Protein AF-A0A2R6EM41-F1 (afdb_monomer_lite)

Radius of gyration: 14.9 Å; chains: 1; bounding box: 33×32×36 Å

Sequence (74 aa):
MYDTLIAVSEGLSEQQKVLGGAVGILVGTVLIAVMTFGSVSSLAGKVLFGFVGVLFAVTGTLLLGTSEQREQTV

Foldseek 3Di:
DVVVVVVVVVVDDLVRLLVQLVVLLVQLVVLLCCLVVNPPVDPVSSVVSNVSSVVSNVSSPVSNVPRPVVVVPD

Secondary structure (DSSP, 8-state):
-HHHHHHHHHHS-HHHHHHHHHHHHHHHHHHHHHHHHS----HHHHHHHHHHHHHHHHHHHHHHHT-GGGGS--

pLDDT: mean 75.23, std 15.37, range [43.59, 91.75]

Structure (mmCIF, N/CA/C/O backbone):
data_AF-A0A2R6EM41-F1
#
_entry.id   AF-A0A2R6EM41-F1
#
loop_
_atom_site.group_PDB
_atom_site.id
_atom_site.type_symbol
_atom_site.label_atom_id
_atom_site.label_alt_id
_atom_site.label_comp_id
_atom_site.label_asym_id
_atom_site.label_entity_id
_atom_site.label_seq_id
_atom_site.pdbx_PDB_ins_code
_atom_site.Cartn_x
_atom_site.Cartn_y
_atom_site.Cartn_z
_atom_site.occupancy
_atom_site.B_iso_or_equiv
_atom_site.auth_seq_id
_atom_site.auth_comp_id
_atom_site.auth_asym_id
_atom_site.auth_atom_id
_atom_site.pdbx_PDB_model_num
ATOM 1 N N . MET A 1 1 ? -15.625 -15.596 8.460 1.00 49.47 1 MET A N 1
ATOM 2 C CA . MET A 1 1 ? -14.806 -14.587 7.735 1.00 49.47 1 MET A CA 1
ATOM 3 C C . MET A 1 1 ? -15.273 -13.165 8.044 1.00 49.47 1 MET A C 1
ATOM 5 O O . MET A 1 1 ? -14.426 -12.297 8.182 1.00 49.47 1 MET A O 1
ATOM 9 N N . TYR A 1 2 ? -16.581 -12.938 8.235 1.00 45.94 2 TYR A N 1
ATOM 10 C CA . TYR A 1 2 ? -17.123 -11.690 8.798 1.00 45.94 2 TYR A CA 1
ATOM 11 C C . TYR A 1 2 ? -16.718 -11.473 10.272 1.00 45.94 2 TYR A C 1
ATOM 13 O O . TYR A 1 2 ? -16.337 -10.369 10.644 1.00 45.94 2 TYR A O 1
ATOM 21 N N . ASP A 1 3 ? -16.688 -12.538 11.083 1.00 45.53 3 ASP A N 1
ATOM 22 C CA . ASP A 1 3 ? -16.374 -12.457 12.525 1.00 45.53 3 ASP A CA 1
ATOM 23 C C . ASP A 1 3 ? -14.963 -11.936 12.821 1.00 45.53 3 ASP A C 1
ATOM 25 O O . ASP A 1 3 ? -14.723 -11.267 13.821 1.00 45.53 3 ASP A O 1
ATOM 29 N N . THR A 1 4 ? -14.012 -12.199 11.923 1.00 53.81 4 T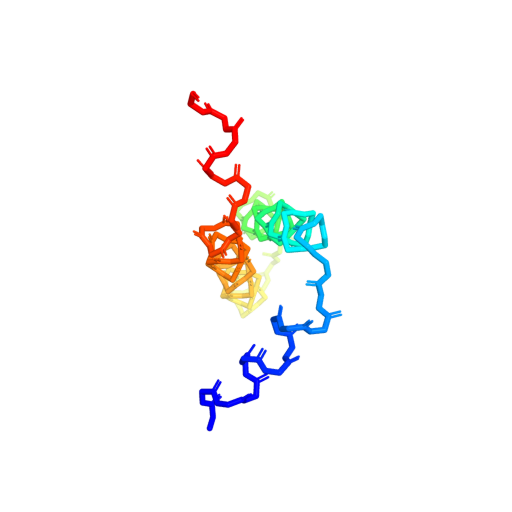HR A N 1
ATOM 30 C CA . THR A 1 4 ? -12.625 -11.748 12.076 1.00 53.81 4 THR A CA 1
ATOM 31 C C . THR A 1 4 ? -12.491 -10.243 11.832 1.00 53.81 4 THR A C 1
ATOM 33 O O . THR A 1 4 ? -11.684 -9.593 12.491 1.00 53.81 4 THR A O 1
ATOM 36 N N . LEU A 1 5 ? -13.301 -9.670 10.931 1.00 51.47 5 LEU A N 1
ATOM 37 C CA . LEU A 1 5 ? -13.360 -8.216 10.744 1.00 51.47 5 LEU A CA 1
ATOM 38 C C . LEU A 1 5 ? -14.007 -7.529 11.950 1.00 51.47 5 LEU A C 1
ATOM 40 O O . LEU A 1 5 ? -13.542 -6.465 12.353 1.00 51.47 5 LEU A O 1
ATOM 44 N N . ILE A 1 6 ? -15.030 -8.149 12.545 1.00 52.47 6 ILE A N 1
ATOM 45 C CA . ILE A 1 6 ? -15.716 -7.620 13.731 1.00 52.47 6 ILE A CA 1
ATOM 46 C C . ILE A 1 6 ? -14.756 -7.580 14.925 1.00 52.47 6 ILE A C 1
ATOM 48 O O . ILE A 1 6 ? -14.595 -6.521 15.525 1.00 52.47 6 ILE A O 1
ATOM 52 N N . ALA A 1 7 ? -14.014 -8.660 15.184 1.00 53.41 7 ALA A N 1
ATOM 53 C CA . ALA A 1 7 ? -13.052 -8.720 16.287 1.00 53.41 7 ALA A CA 1
ATOM 54 C C . ALA A 1 7 ? -11.902 -7.700 16.157 1.00 53.41 7 ALA A C 1
ATOM 56 O O . ALA A 1 7 ? -11.469 -7.107 17.144 1.00 53.41 7 ALA A O 1
ATOM 57 N N . VAL A 1 8 ? -11.417 -7.451 14.935 1.00 55.47 8 VAL A N 1
ATOM 58 C CA . VAL A 1 8 ? -10.422 -6.393 14.686 1.00 55.47 8 VAL A CA 1
ATOM 59 C C . VAL A 1 8 ? -11.050 -5.006 14.864 1.00 55.47 8 VAL A C 1
ATOM 61 O O . VAL A 1 8 ? -10.403 -4.104 15.389 1.00 55.47 8 VAL A O 1
ATOM 64 N N . SER A 1 9 ? -12.318 -4.833 14.481 1.00 50.69 9 SER A N 1
ATOM 65 C CA . SER A 1 9 ? -13.042 -3.570 14.640 1.00 50.69 9 SER A CA 1
ATOM 66 C C . SER A 1 9 ? -13.434 -3.250 16.089 1.00 50.69 9 SER A C 1
ATOM 68 O O . SER A 1 9 ? -13.532 -2.075 16.422 1.00 50.69 9 SER A O 1
ATOM 70 N N . GLU A 1 10 ? -13.629 -4.246 16.954 1.00 53.34 10 GLU A N 1
ATOM 71 C CA . GLU A 1 10 ? -13.892 -4.046 18.388 1.00 53.34 10 GLU A CA 1
ATOM 72 C C . GLU A 1 10 ? -12.604 -3.772 19.179 1.00 53.34 10 GLU A C 1
ATOM 74 O O . GLU A 1 10 ? -12.636 -3.072 20.187 1.00 53.34 10 GLU A O 1
ATOM 79 N N . GLY A 1 11 ? -11.456 -4.280 18.712 1.00 54.44 11 GLY A N 1
ATOM 80 C CA . GLY A 1 11 ? -10.152 -4.050 19.345 1.00 54.44 11 GLY A CA 1
ATOM 81 C C . GLY A 1 11 ? -9.474 -2.721 18.982 1.00 54.44 11 GLY A C 1
ATOM 82 O O . GLY A 1 11 ? -8.505 -2.336 19.636 1.00 54.44 11 GLY A O 1
ATOM 83 N N . LEU A 1 12 ? -9.951 -2.028 17.945 1.00 55.91 12 LEU A N 1
ATOM 84 C CA . LEU A 1 12 ? -9.404 -0.751 17.477 1.00 55.91 12 LEU A CA 1
ATOM 85 C C . LEU A 1 12 ? -10.261 0.408 17.984 1.00 55.91 12 LEU A C 1
ATOM 87 O O . LEU A 1 12 ? -11.463 0.454 17.718 1.00 55.91 12 LEU A O 1
ATOM 91 N N . SER A 1 13 ? -9.633 1.384 18.646 1.00 67.62 13 SER A N 1
ATOM 92 C CA . SER A 1 13 ? -10.330 2.616 19.025 1.00 67.62 13 SER A CA 1
ATOM 93 C C . SER A 1 13 ? -10.836 3.349 17.776 1.00 67.62 13 SER A C 1
ATOM 95 O O . SER A 1 13 ? -10.241 3.249 16.698 1.00 67.62 13 SER A O 1
ATOM 97 N N . GLU A 1 14 ? -11.925 4.112 17.888 1.00 67.12 14 GLU A N 1
ATOM 98 C CA . GLU A 1 14 ? -12.471 4.898 16.767 1.00 67.12 14 GLU A CA 1
ATOM 99 C C . GLU A 1 14 ? -11.403 5.765 16.087 1.00 67.12 14 GLU A C 1
ATOM 101 O O . GLU A 1 14 ? -11.311 5.816 14.860 1.00 67.12 14 GLU A O 1
ATOM 106 N N . GLN A 1 15 ? -10.517 6.357 16.887 1.00 69.25 15 GLN A N 1
ATOM 107 C CA . GLN A 1 15 ? -9.383 7.145 16.413 1.00 69.25 15 GLN A CA 1
ATOM 108 C C . GLN A 1 15 ? -8.428 6.333 15.530 1.00 69.25 15 GLN A C 1
ATOM 110 O O . GLN A 1 15 ? -7.907 6.855 14.546 1.00 69.25 15 GLN A O 1
ATOM 115 N N . GLN A 1 16 ? -8.213 5.053 15.835 1.00 69.75 16 GLN A N 1
ATOM 116 C CA . GLN A 1 16 ? -7.396 4.164 15.011 1.00 69.75 16 GLN A CA 1
ATOM 117 C C . GLN A 1 16 ? -8.113 3.747 13.723 1.00 69.75 16 GLN A C 1
ATOM 119 O O . GLN A 1 16 ? -7.449 3.594 12.699 1.00 69.75 16 GLN A O 1
ATOM 124 N N . LYS A 1 17 ? -9.447 3.619 13.729 1.00 71.75 17 LYS A N 1
ATOM 125 C CA . LYS A 1 17 ? -10.231 3.386 12.501 1.00 71.75 17 LYS A CA 1
ATOM 126 C C . LYS A 1 17 ? -10.153 4.586 11.560 1.00 71.75 17 LYS A C 1
ATOM 128 O O . LYS A 1 17 ? -9.895 4.411 10.371 1.00 71.75 17 LYS A O 1
ATOM 133 N N . VAL A 1 18 ? -10.296 5.800 12.095 1.00 76.38 18 VAL A N 1
ATOM 134 C CA . VAL A 1 18 ? -10.187 7.046 11.320 1.00 76.38 18 VAL A CA 1
ATOM 135 C C . VAL A 1 18 ? -8.761 7.241 10.801 1.00 76.38 18 VAL A C 1
ATOM 137 O O . VAL A 1 18 ? -8.564 7.458 9.606 1.00 76.38 18 VAL A O 1
ATOM 140 N N . LEU A 1 19 ? -7.751 7.115 11.668 1.00 78.94 19 LEU A N 1
ATOM 141 C CA . LEU A 1 19 ? -6.350 7.299 11.287 1.00 78.94 19 LEU A CA 1
ATOM 142 C C . LEU A 1 19 ? -5.887 6.210 10.309 1.00 78.94 19 LEU A C 1
ATOM 144 O O . LEU A 1 19 ? -5.278 6.520 9.290 1.00 78.94 19 LEU A O 1
ATOM 148 N N . GLY A 1 20 ? -6.219 4.944 10.574 1.00 78.44 20 GLY A N 1
ATOM 149 C CA . GLY A 1 20 ? -5.921 3.820 9.687 1.00 78.44 20 GLY A CA 1
ATOM 150 C C . GLY A 1 20 ? -6.635 3.936 8.340 1.00 78.44 20 GLY A C 1
ATOM 151 O O . GLY A 1 20 ? -6.029 3.673 7.302 1.00 78.44 20 GLY A O 1
ATOM 152 N N . GLY A 1 21 ? -7.883 4.414 8.343 1.00 82.12 21 GLY A N 1
ATOM 153 C CA . GLY A 1 21 ? -8.646 4.719 7.138 1.00 82.12 21 GLY A CA 1
ATOM 154 C C . GLY A 1 21 ? -7.988 5.803 6.284 1.00 82.12 21 GLY A C 1
ATOM 155 O O . GLY A 1 21 ? -7.712 5.590 5.102 1.00 82.12 21 GLY A O 1
ATOM 156 N N . ALA A 1 22 ? -7.660 6.943 6.896 1.00 81.12 22 ALA A N 1
ATOM 157 C CA . ALA A 1 22 ? -7.005 8.065 6.227 1.00 81.12 22 ALA A CA 1
ATOM 158 C C . ALA A 1 22 ? -5.610 7.696 5.692 1.00 81.12 22 ALA A C 1
ATOM 160 O O . ALA A 1 22 ? -5.282 8.002 4.544 1.00 81.12 22 ALA A O 1
ATOM 161 N N . VAL A 1 23 ? -4.805 6.989 6.492 1.00 86.06 23 VAL A N 1
ATOM 162 C CA . VAL A 1 23 ? -3.486 6.491 6.078 1.00 86.06 23 VAL A CA 1
ATOM 163 C C . VAL A 1 23 ? -3.625 5.488 4.933 1.00 86.06 23 VAL A C 1
ATOM 165 O O . VAL A 1 23 ? -2.876 5.578 3.964 1.00 86.06 23 VAL A O 1
ATOM 168 N N . GLY A 1 24 ? -4.606 4.583 4.984 1.00 86.25 24 GLY A N 1
ATOM 169 C CA . GLY A 1 24 ? -4.876 3.627 3.909 1.00 86.25 24 GLY A CA 1
ATOM 170 C C . GLY A 1 24 ? -5.212 4.309 2.581 1.00 86.25 24 GLY A C 1
ATOM 171 O O . GLY A 1 24 ? -4.638 3.964 1.549 1.00 86.25 24 GLY A O 1
ATOM 172 N N . ILE A 1 25 ? -6.057 5.343 2.612 1.00 86.50 25 ILE A N 1
ATOM 173 C CA . ILE A 1 25 ? -6.385 6.147 1.424 1.00 86.50 25 ILE A CA 1
ATOM 174 C C . ILE A 1 25 ? -5.143 6.864 0.882 1.00 86.50 25 ILE A C 1
ATOM 176 O O . ILE A 1 25 ? -4.892 6.822 -0.324 1.00 86.50 25 ILE A O 1
ATOM 180 N N . LEU A 1 26 ? -4.345 7.494 1.750 1.00 88.44 26 LEU A N 1
ATOM 181 C CA . LEU A 1 26 ? -3.121 8.193 1.345 1.00 88.44 26 LEU A CA 1
ATOM 182 C C . LEU A 1 26 ? -2.108 7.239 0.709 1.00 88.44 26 LEU A C 1
ATOM 184 O O . LEU A 1 26 ? -1.624 7.506 -0.390 1.00 88.44 26 LEU A O 1
ATOM 188 N N . VAL A 1 27 ? -1.829 6.107 1.355 1.00 89.62 27 VAL A N 1
ATOM 189 C CA . VAL A 1 27 ? -0.909 5.086 0.837 1.00 89.62 27 VAL A CA 1
ATOM 190 C C . VAL A 1 27 ? -1.419 4.533 -0.493 1.00 89.62 27 VAL A C 1
ATOM 192 O O . VAL A 1 27 ? -0.654 4.460 -1.454 1.00 89.62 27 VAL A O 1
ATOM 195 N N . GLY A 1 28 ? -2.713 4.218 -0.589 1.00 87.50 28 GLY A N 1
ATOM 196 C CA . GLY A 1 28 ? -3.327 3.750 -1.830 1.00 87.50 28 GLY A CA 1
ATOM 197 C C . GLY A 1 28 ? -3.181 4.754 -2.975 1.00 87.50 28 GLY A C 1
ATOM 198 O O . GLY A 1 28 ? -2.771 4.397 -4.080 1.00 87.50 28 GLY A O 1
ATOM 199 N N . THR A 1 29 ? -3.417 6.034 -2.685 1.00 88.75 29 THR A N 1
ATOM 200 C CA . THR A 1 29 ? -3.279 7.135 -3.648 1.00 88.75 29 THR A CA 1
ATOM 201 C C . THR A 1 29 ? -1.832 7.308 -4.107 1.00 88.75 29 THR A C 1
ATOM 203 O O . THR A 1 29 ? -1.583 7.460 -5.302 1.00 88.75 29 THR A O 1
ATOM 206 N N . VAL A 1 30 ? -0.863 7.229 -3.189 1.00 90.19 30 VAL A N 1
ATOM 207 C CA . VAL A 1 30 ? 0.566 7.300 -3.525 1.00 90.19 30 VAL A CA 1
ATOM 208 C C . VAL A 1 30 ? 0.968 6.139 -4.432 1.00 90.19 30 VAL A C 1
ATOM 210 O O . VAL A 1 30 ? 1.653 6.363 -5.424 1.00 90.19 30 VAL A O 1
A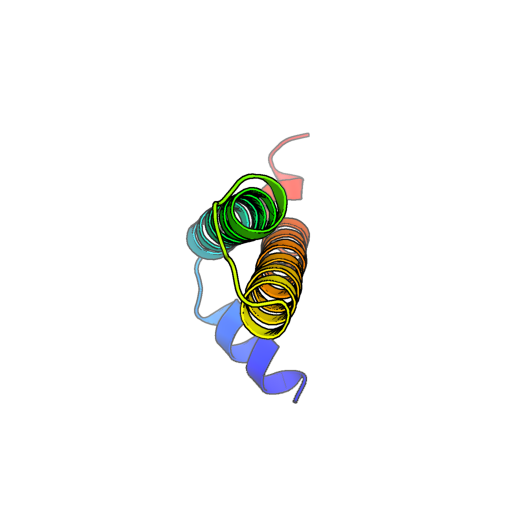TOM 213 N N . LEU A 1 31 ? 0.514 4.914 -4.161 1.00 87.19 31 LEU A N 1
ATOM 214 C CA . LEU A 1 31 ? 0.831 3.755 -5.005 1.00 87.19 31 LEU A CA 1
ATOM 215 C C . LEU A 1 31 ? 0.234 3.884 -6.415 1.00 87.19 31 LEU A C 1
ATOM 217 O O . LEU A 1 31 ? 0.913 3.585 -7.399 1.00 87.19 31 LEU A O 1
ATOM 221 N N . ILE A 1 32 ? -0.992 4.404 -6.533 1.00 88.31 32 ILE A N 1
ATOM 222 C CA . ILE A 1 32 ? -1.612 4.713 -7.832 1.00 88.31 32 ILE A CA 1
ATOM 223 C C . ILE A 1 32 ? -0.832 5.820 -8.558 1.00 88.31 32 ILE A C 1
ATOM 225 O O . ILE A 1 32 ? -0.595 5.728 -9.766 1.00 88.31 32 ILE A O 1
ATOM 229 N N . ALA A 1 33 ? -0.377 6.847 -7.837 1.00 87.31 33 ALA A N 1
ATOM 230 C CA . ALA A 1 33 ? 0.452 7.907 -8.399 1.00 87.31 33 ALA A CA 1
ATOM 231 C C . ALA A 1 33 ? 1.817 7.376 -8.868 1.00 87.31 33 ALA A C 1
ATOM 233 O O . ALA A 1 33 ? 2.255 7.722 -9.960 1.00 87.31 33 ALA A O 1
ATOM 234 N N . VAL A 1 34 ? 2.459 6.480 -8.113 1.00 87.62 34 VAL A N 1
ATOM 235 C CA . VAL A 1 34 ? 3.713 5.814 -8.507 1.00 87.62 34 VAL A CA 1
ATOM 236 C C . VAL A 1 34 ? 3.508 4.929 -9.736 1.00 87.62 34 VAL A C 1
ATOM 238 O O . VAL A 1 34 ? 4.348 4.924 -10.627 1.00 87.62 34 VAL A O 1
ATOM 241 N N . MET A 1 35 ? 2.383 4.223 -9.847 1.00 85.94 35 MET A N 1
ATOM 242 C CA . MET A 1 35 ? 2.052 3.479 -11.066 1.00 85.94 35 MET A CA 1
ATOM 243 C C . MET A 1 35 ? 1.920 4.405 -12.289 1.00 85.94 35 MET A C 1
ATOM 245 O O . MET A 1 35 ? 2.363 4.053 -13.385 1.00 85.94 35 MET A O 1
ATOM 249 N N . THR A 1 36 ? 1.274 5.559 -12.103 1.00 84.25 36 THR A N 1
ATOM 250 C CA . THR A 1 36 ? 0.873 6.468 -13.191 1.00 84.25 36 THR A CA 1
ATOM 251 C C . THR A 1 36 ? 2.018 7.375 -13.641 1.00 84.25 36 THR A C 1
ATOM 253 O O . THR A 1 36 ? 2.252 7.529 -14.837 1.00 84.25 36 THR A O 1
ATOM 256 N N . PHE A 1 37 ? 2.743 7.953 -12.685 1.00 86.31 37 PHE A N 1
ATOM 257 C CA . PHE A 1 37 ? 3.795 8.949 -12.903 1.00 86.31 37 PHE A CA 1
ATOM 258 C C . PHE A 1 37 ? 5.199 8.422 -12.604 1.00 86.31 37 PHE A C 1
ATOM 260 O O . PHE A 1 37 ? 6.184 9.027 -13.024 1.00 86.31 37 PHE A O 1
ATOM 267 N N . GLY A 1 38 ? 5.319 7.312 -11.877 1.00 81.62 38 GLY A N 1
ATOM 268 C CA . GLY A 1 38 ? 6.611 6.699 -11.602 1.00 81.62 38 GLY A CA 1
ATOM 269 C C . GLY A 1 38 ? 7.196 6.040 -12.847 1.00 81.62 38 GLY A C 1
ATOM 270 O O . GLY A 1 38 ? 6.495 5.492 -13.701 1.00 81.62 38 GLY A O 1
ATOM 271 N N . SER A 1 39 ? 8.523 6.041 -12.925 1.00 80.50 39 SER A N 1
ATOM 272 C CA . SER A 1 39 ? 9.310 5.400 -13.981 1.00 80.50 39 SER A CA 1
ATOM 273 C C . SER A 1 39 ? 9.386 3.875 -13.807 1.00 80.50 39 SER A C 1
ATOM 275 O O . SER A 1 39 ? 10.446 3.264 -13.929 1.00 80.50 39 SER 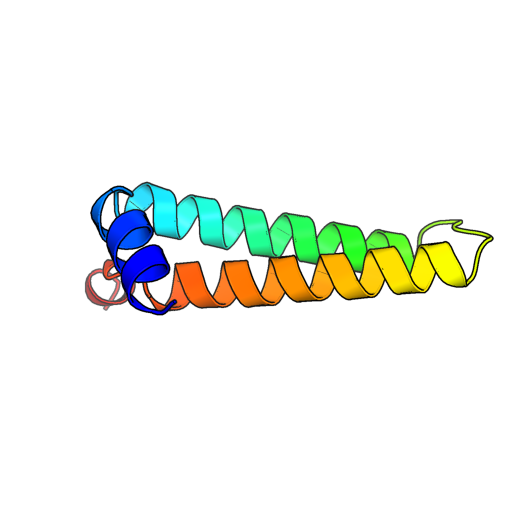A O 1
ATOM 277 N N . VAL A 1 40 ? 8.253 3.227 -13.521 1.00 78.69 40 VAL A N 1
ATOM 278 C CA . VAL A 1 40 ? 8.172 1.765 -13.447 1.00 78.69 40 VAL A CA 1
ATOM 279 C C . VAL A 1 40 ? 8.203 1.216 -14.873 1.00 78.69 40 VAL A C 1
ATOM 281 O O . VAL A 1 40 ? 7.238 1.351 -15.624 1.00 78.69 40 VAL A O 1
ATOM 284 N N . SER A 1 41 ? 9.326 0.617 -15.268 1.00 78.75 41 SER A N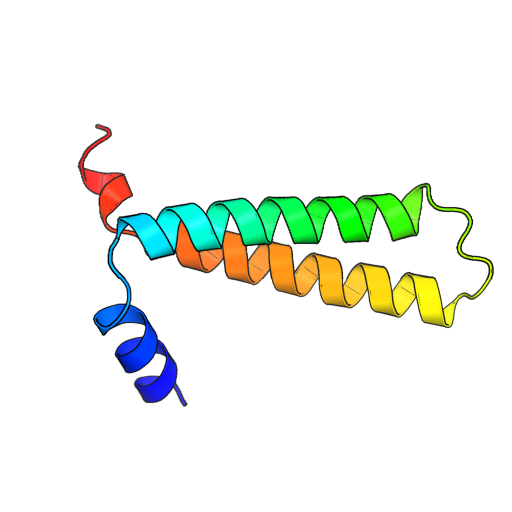 1
ATOM 285 C CA . SER A 1 41 ? 9.536 0.095 -16.626 1.00 78.75 41 SER A CA 1
ATOM 286 C C . SER A 1 41 ? 8.793 -1.217 -16.894 1.00 78.75 41 SER A C 1
ATOM 288 O O . SER A 1 41 ? 8.483 -1.523 -18.044 1.00 78.75 41 SER A O 1
ATOM 290 N N . SER A 1 42 ? 8.470 -1.990 -15.851 1.00 89.06 42 SER A N 1
ATOM 291 C CA . SER A 1 42 ? 7.786 -3.275 -15.990 1.00 89.06 42 SER A CA 1
ATOM 292 C C . SER A 1 42 ? 6.262 -3.131 -15.928 1.00 89.06 42 SER A C 1
ATOM 294 O O . SER A 1 42 ? 5.696 -2.544 -15.003 1.00 89.06 42 SER A O 1
ATOM 296 N N . LEU A 1 43 ? 5.571 -3.725 -16.906 1.00 86.88 43 LEU A N 1
ATOM 297 C CA . LEU A 1 43 ? 4.105 -3.743 -16.953 1.00 86.88 43 LEU A CA 1
ATOM 298 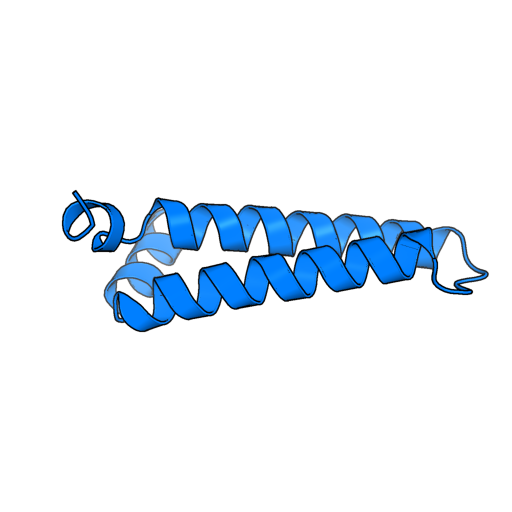C C . LEU A 1 43 ? 3.509 -4.495 -15.752 1.00 86.88 43 LEU A C 1
ATOM 300 O O . LEU A 1 43 ? 2.555 -4.021 -15.140 1.00 86.88 43 LEU A O 1
ATOM 304 N N . ALA A 1 44 ? 4.126 -5.612 -15.356 1.00 87.62 44 ALA A N 1
ATOM 305 C CA . ALA A 1 44 ? 3.740 -6.359 -14.160 1.00 87.62 44 ALA A CA 1
ATOM 306 C C . ALA A 1 44 ? 3.863 -5.514 -12.878 1.00 87.62 44 ALA A C 1
ATOM 308 O O . ALA A 1 44 ? 2.978 -5.560 -12.027 1.00 87.62 44 ALA A O 1
ATOM 309 N N . GLY A 1 45 ? 4.914 -4.692 -12.765 1.00 86.50 45 GLY A N 1
ATOM 310 C CA . GLY A 1 45 ? 5.089 -3.773 -11.640 1.00 86.50 45 GLY A CA 1
ATOM 311 C C . GLY A 1 45 ? 3.970 -2.739 -11.572 1.00 86.50 45 GLY A C 1
ATOM 312 O O . GLY A 1 45 ? 3.385 -2.549 -10.510 1.00 86.50 45 GLY A O 1
ATOM 313 N N . LYS A 1 46 ? 3.601 -2.130 -12.707 1.00 87.00 46 LYS A N 1
ATOM 314 C CA . LYS A 1 46 ? 2.482 -1.175 -12.764 1.00 87.00 46 LYS A CA 1
ATOM 315 C C . LYS A 1 46 ? 1.167 -1.802 -12.303 1.00 87.00 46 LYS A C 1
ATOM 317 O O . LYS A 1 46 ? 0.491 -1.227 -11.458 1.00 87.00 46 LYS A O 1
ATOM 322 N N . VAL A 1 47 ? 0.837 -2.994 -12.801 1.00 89.44 47 VAL A N 1
ATOM 323 C CA . VAL A 1 47 ? -0.396 -3.699 -12.411 1.00 89.44 47 VAL A CA 1
ATOM 324 C C . VAL A 1 47 ? -0.409 -4.006 -10.912 1.00 89.44 47 VAL A C 1
ATOM 326 O O . VAL A 1 47 ? -1.429 -3.788 -10.263 1.00 89.44 47 VAL A O 1
ATOM 329 N N . LEU A 1 48 ? 0.719 -4.442 -10.344 1.00 90.19 48 LEU A N 1
ATOM 330 C CA . LEU A 1 48 ? 0.833 -4.684 -8.904 1.00 90.19 48 LEU A CA 1
ATOM 331 C C . LEU A 1 48 ? 0.632 -3.402 -8.088 1.00 90.19 48 LEU A C 1
ATOM 333 O O . LEU A 1 48 ? -0.167 -3.403 -7.156 1.00 90.19 48 LEU A O 1
ATOM 337 N N . PHE A 1 49 ? 1.297 -2.302 -8.452 1.00 88.75 49 PHE A N 1
ATOM 338 C CA . PHE A 1 49 ? 1.132 -1.020 -7.761 1.00 88.75 49 PHE A CA 1
ATOM 339 C C . PHE A 1 49 ? -0.303 -0.492 -7.845 1.00 88.75 49 PHE A C 1
ATOM 341 O O . PHE A 1 49 ? -0.838 -0.029 -6.841 1.00 88.75 49 PHE A O 1
ATOM 348 N N . GLY A 1 50 ? -0.947 -0.616 -9.008 1.00 87.75 50 GLY A N 1
ATOM 349 C CA . GLY A 1 50 ? -2.349 -0.248 -9.184 1.00 87.75 50 GLY A CA 1
ATOM 350 C C . GLY A 1 50 ? -3.288 -1.098 -8.336 1.00 87.75 50 GLY A C 1
ATOM 351 O O . GLY A 1 50 ? -4.113 -0.558 -7.605 1.00 87.75 50 GLY A O 1
ATOM 352 N N . PHE A 1 51 ? -3.139 -2.423 -8.382 1.00 91.50 51 PHE A N 1
ATOM 353 C CA . PHE A 1 51 ? -3.995 -3.344 -7.635 1.00 91.50 51 PHE A CA 1
ATOM 354 C C . PHE A 1 51 ? -3.865 -3.146 -6.121 1.00 91.50 51 PHE A C 1
ATOM 356 O O . PHE A 1 51 ? -4.867 -2.984 -5.426 1.00 91.50 51 PHE A O 1
ATOM 363 N N . VAL A 1 52 ? -2.631 -3.085 -5.614 1.00 90.62 52 VAL A N 1
ATOM 364 C CA . VAL A 1 52 ? -2.370 -2.831 -4.192 1.00 90.62 52 VAL A CA 1
ATOM 365 C C . VAL A 1 52 ? -2.871 -1.440 -3.802 1.00 90.62 52 VAL A C 1
ATOM 367 O O . VAL A 1 52 ? -3.525 -1.296 -2.772 1.00 90.62 52 VAL A O 1
ATOM 370 N N . GLY A 1 53 ? -2.645 -0.425 -4.639 1.00 89.31 53 GLY A N 1
ATOM 371 C CA . GLY A 1 53 ? -3.121 0.932 -4.387 1.00 89.31 53 GLY A CA 1
ATOM 372 C C . GLY A 1 53 ? -4.644 1.021 -4.259 1.00 89.31 53 GLY A C 1
ATOM 373 O O . GLY A 1 53 ? -5.152 1.625 -3.315 1.00 89.31 53 GLY A O 1
ATOM 374 N N . VAL A 1 54 ? -5.378 0.351 -5.152 1.00 91.75 54 VAL A N 1
ATOM 375 C CA . VAL A 1 54 ? -6.845 0.274 -5.096 1.00 91.75 54 VAL A CA 1
ATOM 376 C C . VAL A 1 54 ? -7.314 -0.455 -3.838 1.00 91.75 54 VAL A C 1
ATOM 378 O O . VAL A 1 54 ? -8.220 0.035 -3.168 1.00 91.75 54 VAL A O 1
ATOM 381 N N . LEU A 1 55 ? -6.692 -1.578 -3.466 1.00 90.56 55 LEU A N 1
ATOM 382 C CA . LEU A 1 55 ? -7.053 -2.298 -2.240 1.00 90.56 55 LEU A CA 1
ATOM 383 C C . LEU A 1 55 ? -6.879 -1.434 -0.988 1.00 90.56 55 LEU A C 1
ATOM 385 O O . LEU A 1 55 ? -7.762 -1.420 -0.129 1.00 90.56 55 LEU A O 1
ATOM 389 N N . PHE A 1 56 ? -5.775 -0.689 -0.894 1.00 88.12 56 PHE A N 1
ATOM 390 C CA . PHE A 1 56 ? -5.520 0.226 0.220 1.00 88.12 56 PHE A CA 1
ATOM 391 C C . PHE A 1 56 ? -6.518 1.386 0.257 1.00 88.12 56 PHE A C 1
ATOM 393 O O . PHE A 1 56 ? -7.035 1.704 1.327 1.00 88.12 56 PHE A O 1
ATOM 400 N N . ALA A 1 57 ? -6.847 1.966 -0.901 1.00 86.19 57 ALA A N 1
ATOM 401 C CA . ALA A 1 57 ? -7.839 3.030 -0.993 1.00 86.19 57 ALA A CA 1
ATOM 402 C C . ALA A 1 57 ? -9.231 2.543 -0.568 1.00 86.19 57 ALA A C 1
ATOM 404 O O . ALA A 1 57 ? -9.842 3.148 0.306 1.00 86.19 57 ALA A O 1
ATOM 405 N N . VAL A 1 58 ? -9.696 1.412 -1.110 1.00 87.75 58 VAL A N 1
ATOM 406 C CA . VAL A 1 58 ? -11.000 0.818 -0.768 1.00 87.75 58 VAL A CA 1
ATOM 407 C C . VAL A 1 58 ? -11.061 0.450 0.710 1.00 87.75 58 VAL A C 1
ATOM 409 O O . VAL A 1 58 ? -12.004 0.834 1.395 1.00 87.75 58 VAL A O 1
ATOM 412 N N . THR A 1 59 ? -10.043 -0.241 1.229 1.00 85.81 59 THR A N 1
ATOM 413 C CA . THR A 1 59 ? -9.985 -0.616 2.651 1.00 85.81 59 THR A CA 1
ATOM 414 C C . THR A 1 59 ? -9.985 0.624 3.539 1.00 85.81 59 THR A C 1
ATOM 416 O O . THR A 1 59 ? -10.719 0.677 4.521 1.00 85.81 59 THR A O 1
ATOM 419 N N . GLY A 1 60 ? -9.216 1.652 3.171 1.00 84.00 60 GLY A N 1
ATOM 420 C CA . GLY A 1 60 ? -9.166 2.902 3.913 1.00 84.00 60 GLY A CA 1
ATOM 421 C C . GLY A 1 60 ? -10.505 3.644 3.910 1.00 84.00 60 GLY A C 1
ATOM 422 O O . GLY A 1 60 ? -10.960 4.098 4.958 1.00 84.00 60 GLY A O 1
ATOM 423 N N . THR A 1 61 ? -11.186 3.697 2.761 1.00 83.50 61 THR A N 1
ATOM 424 C CA . THR A 1 61 ? -12.538 4.263 2.639 1.00 83.50 61 THR A CA 1
ATOM 425 C C . THR A 1 61 ? -13.559 3.491 3.469 1.00 83.50 61 THR A C 1
ATOM 427 O O . THR A 1 61 ? -14.395 4.116 4.115 1.00 83.50 61 THR A O 1
ATOM 430 N N . LEU A 1 62 ? -13.485 2.158 3.498 1.00 83.75 62 LEU A N 1
ATOM 431 C CA . LEU A 1 62 ? -14.369 1.334 4.323 1.00 83.75 62 LEU A CA 1
ATOM 432 C C . LEU A 1 62 ? -14.131 1.586 5.814 1.00 83.75 62 LEU A C 1
ATOM 434 O O . LEU A 1 62 ? -15.087 1.852 6.532 1.00 83.75 62 LEU A O 1
ATOM 438 N N . LEU A 1 63 ? -12.874 1.592 6.268 1.00 79.44 63 LEU A N 1
ATOM 439 C CA . LEU A 1 63 ? -12.535 1.873 7.667 1.00 79.44 63 LEU A CA 1
ATOM 440 C C . LEU A 1 63 ? -13.041 3.250 8.109 1.00 79.44 6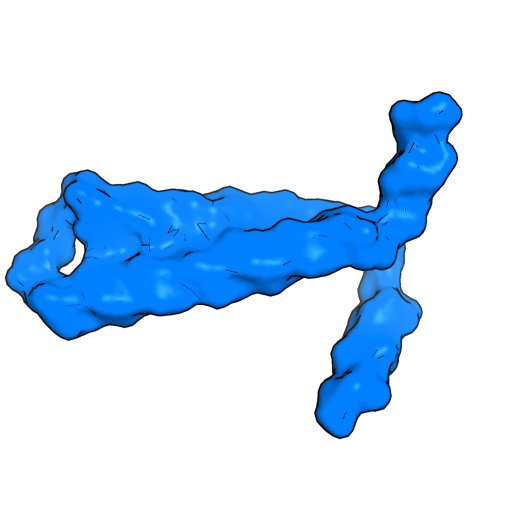3 LEU A C 1
ATOM 442 O O . LEU A 1 63 ? -13.675 3.359 9.158 1.00 79.44 63 LEU A O 1
ATOM 446 N N . LEU A 1 64 ? -12.832 4.274 7.276 1.00 77.31 64 LEU A N 1
ATOM 447 C CA . LEU A 1 64 ? -13.325 5.626 7.534 1.00 77.31 64 LEU A CA 1
ATOM 448 C C . LEU A 1 64 ? -14.863 5.668 7.553 1.00 77.31 64 LEU A C 1
ATOM 450 O O . LEU A 1 64 ? -15.458 6.255 8.452 1.00 77.31 64 LEU A O 1
ATOM 454 N N . GLY A 1 65 ? -15.511 5.010 6.588 1.00 75.00 65 GLY A N 1
ATOM 455 C CA . GLY A 1 65 ? -16.968 4.951 6.461 1.00 75.00 65 GLY A CA 1
ATOM 456 C C . GLY A 1 65 ? -17.664 4.191 7.593 1.00 75.00 65 GLY A C 1
ATOM 457 O O . GLY A 1 65 ? -18.800 4.514 7.920 1.00 75.00 65 GLY A O 1
ATOM 458 N N . THR A 1 66 ? -16.984 3.215 8.199 1.00 74.06 66 THR A N 1
ATOM 459 C CA . THR A 1 66 ? -17.476 2.439 9.353 1.00 74.06 66 THR A CA 1
ATOM 460 C C . THR A 1 66 ? -17.135 3.052 10.711 1.00 74.06 66 THR A C 1
ATOM 462 O O . THR A 1 66 ? -17.520 2.496 11.736 1.00 74.06 66 THR A O 1
ATOM 465 N N . SER A 1 67 ? -16.388 4.159 10.752 1.00 69.06 67 SER A N 1
ATOM 466 C CA . SER A 1 67 ? -16.098 4.848 12.011 1.00 69.06 67 SER A CA 1
ATOM 467 C C . SER A 1 67 ? -17.316 5.657 12.484 1.00 69.06 67 SER A C 1
ATOM 469 O O . SER A 1 67 ? -17.873 6.457 11.731 1.00 69.06 67 SER A O 1
ATOM 471 N N . GLU A 1 68 ? -17.720 5.459 13.740 1.00 60.25 68 GLU A N 1
ATOM 472 C CA . GLU A 1 68 ? -18.842 6.158 14.398 1.00 60.25 68 GLU A CA 1
ATOM 473 C C . GLU A 1 68 ? -18.615 7.676 14.524 1.00 60.25 68 GLU A C 1
ATOM 475 O O . GLU A 1 68 ? -19.558 8.448 14.674 1.00 60.25 68 GLU A O 1
ATOM 480 N N . GLN A 1 69 ? -17.384 8.154 14.313 1.00 53.88 69 GLN A N 1
ATOM 481 C CA . GLN A 1 69 ? -17.038 9.579 14.298 1.00 53.88 69 GLN A CA 1
ATOM 482 C C . GLN A 1 69 ? -17.767 10.399 13.209 1.00 53.88 69 GLN A C 1
ATOM 484 O O . GLN A 1 69 ? -17.767 11.633 13.246 1.00 53.88 69 GLN A O 1
ATOM 489 N N . ARG A 1 70 ? -18.449 9.729 12.269 1.00 53.19 70 ARG A N 1
ATOM 490 C CA . ARG A 1 70 ? -19.397 10.355 11.336 1.00 53.19 70 ARG A CA 1
ATOM 491 C C . ARG A 1 70 ? -20.626 10.959 12.035 1.00 53.19 70 ARG A C 1
ATOM 493 O O . ARG A 1 70 ? -21.292 11.792 11.432 1.00 53.19 70 ARG A O 1
ATOM 500 N N . GLU A 1 71 ? -20.916 10.570 13.277 1.00 49.06 71 GLU A N 1
ATOM 501 C CA . GLU A 1 71 ? -22.081 11.043 14.037 1.00 49.06 71 GLU A CA 1
ATOM 502 C C . GLU A 1 71 ? -21.793 12.294 14.891 1.00 49.06 71 GLU A C 1
ATOM 504 O O . GLU A 1 71 ? -22.713 13.023 15.236 1.00 49.06 71 GLU A O 1
ATOM 509 N N . GLN A 1 72 ? -20.522 12.615 15.173 1.00 46.97 72 GLN A N 1
ATOM 510 C CA . GLN A 1 72 ? -20.140 13.786 15.991 1.00 46.97 72 GLN A CA 1
ATOM 511 C C . GLN A 1 72 ? -19.762 15.041 15.180 1.00 46.97 72 GLN A C 1
ATOM 513 O O . GLN A 1 72 ? -19.364 16.051 15.757 1.00 46.97 72 GLN A O 1
ATOM 518 N N . THR A 1 73 ? -19.853 14.993 13.846 1.00 44.62 73 THR A N 1
ATOM 519 C CA . THR A 1 73 ? -19.537 16.128 12.950 1.00 44.62 73 THR A CA 1
ATOM 520 C C . THR A 1 73 ? -20.758 16.728 12.240 1.00 44.62 73 THR A C 1
ATOM 522 O O . THR A 1 73 ? -20.588 17.435 11.245 1.00 44.62 73 THR A O 1
ATOM 525 N N . VAL A 1 74 ? -21.971 16.492 12.757 1.00 43.59 74 VAL A N 1
ATOM 526 C CA . VAL A 1 74 ? -23.201 17.194 12.338 1.00 43.59 74 VAL A CA 1
ATOM 527 C C . VAL A 1 74 ? -23.705 18.094 13.457 1.00 43.59 74 VAL A C 1
ATOM 529 O O . VAL A 1 74 ? -23.819 17.595 14.597 1.00 43.59 74 VAL A O 1
#